Protein AF-A0A225V4J2-F1 (afdb_monomer_lite)

Radius of gyration: 19.25 Å; chains: 1; bounding box: 44×51×49 Å

Foldseek 3Di:
DVVVLCVVQVFDWDKDWDQPPPPDDDDDDDDPPQREIEIATEGEDQAPPCPCVVVLVCQAQWDDADPVDPPGDTGHHPPNVVVVVCVVVPVRHHYHYDDYDYQPDDHDQDPPLPVLVVVVVNVCVVVVNCVRSPDHAHPVNSVVSVVVVVCVVVVD

Structure (mmCIF, N/CA/C/O backbone):
data_AF-A0A225V4J2-F1
#
_entry.id   AF-A0A225V4J2-F1
#
loop_
_atom_site.group_PDB
_atom_site.id
_atom_site.type_symbol
_atom_site.label_atom_id
_atom_site.label_alt_id
_atom_site.label_comp_id
_atom_site.label_asym_id
_atom_site.label_entity_id
_atom_site.label_seq_id
_atom_site.pdbx_PDB_ins_code
_atom_site.Cartn_x
_atom_site.Cartn_y
_atom_site.Cartn_z
_atom_site.occupancy
_atom_site.B_iso_or_equiv
_atom_site.auth_seq_id
_atom_site.auth_comp_id
_atom_site.auth_asym_id
_atom_site.auth_atom_id
_atom_site.pdbx_PDB_model_num
ATOM 1 N N . MET A 1 1 ? -5.887 17.762 2.519 1.00 36.81 1 MET A N 1
ATOM 2 C CA . MET A 1 1 ? -4.898 17.251 3.493 1.00 36.81 1 MET A CA 1
ATOM 3 C C . MET A 1 1 ? -4.128 16.028 2.972 1.00 36.81 1 MET A C 1
ATOM 5 O O . MET A 1 1 ? -2.912 16.090 2.946 1.00 36.81 1 MET A O 1
ATOM 9 N N . PHE A 1 2 ? -4.775 14.984 2.428 1.00 31.23 2 PHE A N 1
ATOM 10 C CA . PHE A 1 2 ? -4.071 13.847 1.785 1.00 31.23 2 PHE A CA 1
ATOM 11 C C . PHE A 1 2 ? -3.235 14.202 0.539 1.00 31.23 2 PHE A C 1
ATOM 13 O O . PHE A 1 2 ? -2.269 13.510 0.227 1.00 31.23 2 PHE A O 1
ATOM 20 N N . LYS A 1 3 ? -3.579 15.285 -0.175 1.00 33.12 3 LYS A N 1
ATOM 21 C CA . LYS A 1 3 ? -2.851 15.716 -1.382 1.00 33.12 3 LYS A CA 1
ATOM 22 C C . LYS A 1 3 ? -1.424 16.203 -1.090 1.00 33.12 3 LYS A C 1
ATOM 24 O O . LYS A 1 3 ? -0.535 15.856 -1.853 1.00 33.12 3 LYS A O 1
ATOM 29 N N . SER A 1 4 ? -1.185 16.932 0.006 1.00 34.34 4 SER A N 1
ATOM 30 C CA . SER A 1 4 ? 0.148 17.490 0.300 1.00 34.34 4 SER A CA 1
ATOM 31 C C . SER A 1 4 ? 1.146 16.420 0.756 1.00 34.34 4 SER A C 1
ATOM 33 O O . SER A 1 4 ? 2.276 16.405 0.283 1.00 34.34 4 SER A O 1
ATOM 35 N N . TYR A 1 5 ? 0.715 15.460 1.583 1.00 35.16 5 TYR A N 1
ATOM 36 C CA . TYR A 1 5 ? 1.566 14.342 2.025 1.00 35.16 5 TYR A CA 1
ATOM 37 C C . TYR A 1 5 ? 1.928 13.376 0.890 1.00 35.16 5 TYR A C 1
ATOM 39 O O . TYR A 1 5 ? 3.064 12.914 0.801 1.00 35.16 5 TYR A O 1
ATOM 47 N N . LYS A 1 6 ? 0.984 13.104 -0.021 1.00 39.56 6 LYS A N 1
ATOM 48 C CA . LYS A 1 6 ? 1.222 12.242 -1.189 1.00 39.56 6 LYS A CA 1
ATOM 49 C C . LYS A 1 6 ? 2.249 12.845 -2.155 1.00 39.56 6 LYS A C 1
ATOM 51 O O . LYS A 1 6 ? 2.972 12.108 -2.816 1.00 39.56 6 LYS A O 1
ATOM 56 N N . GLN A 1 7 ? 2.302 14.174 -2.221 1.00 39.53 7 GLN A N 1
ATOM 57 C CA . GLN A 1 7 ? 3.151 14.928 -3.140 1.00 39.53 7 GLN A CA 1
ATOM 58 C C . GLN A 1 7 ? 4.573 15.132 -2.599 1.00 39.53 7 GLN A C 1
ATOM 60 O O . GLN A 1 7 ? 5.503 15.199 -3.390 1.00 39.53 7 GLN A O 1
ATOM 65 N N . GLN A 1 8 ? 4.747 15.166 -1.273 1.00 39.00 8 GLN A N 1
ATOM 66 C CA . GLN A 1 8 ? 6.062 15.300 -0.638 1.00 39.00 8 GLN A CA 1
ATOM 67 C C . GLN A 1 8 ? 6.809 13.962 -0.486 1.00 39.00 8 GLN A C 1
ATOM 69 O O . GLN A 1 8 ? 8.034 13.955 -0.495 1.00 39.00 8 GLN A O 1
ATOM 74 N N . TYR A 1 9 ? 6.092 12.837 -0.363 1.00 41.66 9 TYR A N 1
ATOM 75 C CA . TYR A 1 9 ? 6.700 11.545 0.000 1.00 41.66 9 TYR A CA 1
ATOM 76 C C . TYR A 1 9 ? 6.356 10.377 -0.941 1.00 41.66 9 TYR A C 1
ATOM 78 O O . TYR A 1 9 ? 6.699 9.239 -0.641 1.00 41.66 9 TYR A O 1
ATOM 86 N N . HIS A 1 10 ? 5.643 10.616 -2.051 1.00 48.66 10 HIS A N 1
ATOM 87 C CA . HIS A 1 10 ? 5.236 9.583 -3.024 1.00 48.66 10 HIS A CA 1
ATOM 88 C C . HIS A 1 10 ? 4.539 8.338 -2.417 1.00 48.66 10 HIS A C 1
ATOM 90 O O . HIS A 1 10 ? 4.517 7.266 -3.024 1.00 48.66 10 HIS A O 1
ATOM 96 N N . LEU A 1 11 ? 3.920 8.484 -1.239 1.00 44.56 11 LEU A N 1
ATOM 97 C CA . LEU A 1 11 ? 3.359 7.378 -0.455 1.00 44.56 11 LEU A CA 1
ATOM 98 C C . LEU A 1 11 ? 2.094 6.787 -1.085 1.00 44.56 11 LEU A C 1
ATOM 100 O O . LEU A 1 11 ? 1.236 7.506 -1.616 1.00 44.56 11 LEU A O 1
ATOM 104 N N . LYS A 1 12 ? 1.942 5.466 -0.971 1.00 51.50 12 LYS A N 1
ATOM 105 C CA . LYS A 1 12 ? 0.767 4.723 -1.435 1.00 51.50 12 LYS A CA 1
ATOM 106 C C . LYS A 1 12 ? 0.424 3.611 -0.439 1.00 51.50 12 LYS A C 1
ATOM 108 O O . LYS A 1 12 ? 1.307 2.902 0.027 1.00 51.50 12 LYS A O 1
ATOM 113 N N . PHE A 1 13 ? -0.863 3.479 -0.130 1.00 42.12 13 PHE A N 1
ATOM 114 C CA . PHE A 1 13 ? -1.393 2.547 0.867 1.00 42.12 13 PHE A CA 1
ATOM 115 C C . PHE A 1 13 ? -2.358 1.571 0.196 1.00 42.12 13 PHE A C 1
ATOM 117 O O . PHE A 1 13 ? -3.112 1.980 -0.692 1.00 42.12 13 PHE A O 1
ATOM 124 N N . LEU A 1 14 ? -2.355 0.313 0.641 1.00 46.81 14 LEU A N 1
ATOM 125 C CA . LEU A 1 14 ? -3.327 -0.704 0.248 1.00 46.81 14 LEU A CA 1
ATOM 126 C C . LEU A 1 14 ? -4.005 -1.265 1.502 1.00 46.81 14 LEU A C 1
ATOM 128 O O . LEU A 1 14 ? -3.338 -1.726 2.425 1.00 46.81 14 LEU A O 1
ATOM 132 N N . VAL A 1 15 ? -5.336 -1.236 1.516 1.00 39.69 15 VAL A N 1
ATOM 133 C CA . VAL A 1 15 ? -6.169 -1.818 2.573 1.00 39.69 15 VAL A CA 1
ATOM 134 C C . VAL A 1 15 ? -7.068 -2.858 1.914 1.00 39.69 15 VAL A C 1
ATOM 136 O O . VAL A 1 15 ? -7.830 -2.516 1.010 1.00 39.69 15 VAL A O 1
ATOM 139 N N . ARG A 1 16 ? -6.981 -4.122 2.341 1.00 44.06 16 ARG A N 1
ATOM 140 C CA . ARG A 1 16 ? -7.854 -5.207 1.866 1.00 44.06 16 ARG A CA 1
ATOM 141 C C . ARG A 1 16 ? -8.756 -5.644 3.014 1.00 44.06 16 ARG A C 1
ATOM 143 O O . ARG A 1 16 ? -8.251 -6.049 4.047 1.00 44.06 16 ARG A O 1
ATOM 150 N N . GLY A 1 17 ? -10.073 -5.621 2.829 1.00 35.25 17 GLY A N 1
ATOM 151 C CA . GLY A 1 17 ? -10.984 -6.375 3.694 1.00 35.25 17 GLY A CA 1
ATOM 152 C C . GLY A 1 17 ? -11.113 -7.801 3.168 1.00 35.25 17 GLY A C 1
ATOM 153 O O . GLY A 1 17 ? -11.439 -7.973 1.994 1.00 35.25 17 GLY A O 1
ATOM 154 N N . SER A 1 18 ? -10.843 -8.822 3.985 1.00 42.25 18 SER A N 1
ATOM 155 C CA . SER A 1 18 ? -11.202 -10.199 3.638 1.00 42.25 18 SER A CA 1
ATOM 156 C C . SER A 1 18 ? -12.513 -10.570 4.334 1.00 42.25 18 SER A C 1
ATOM 158 O O . SER A 1 18 ? -12.637 -10.514 5.557 1.00 42.25 18 SER A O 1
ATOM 160 N N . GLN A 1 19 ? -13.526 -10.956 3.555 1.00 41.22 19 GLN A N 1
ATOM 161 C CA . GLN A 1 19 ? -14.681 -11.677 4.090 1.00 41.22 19 GLN A CA 1
ATOM 162 C C . GLN A 1 19 ? -14.319 -13.163 4.183 1.00 41.22 19 GLN A C 1
ATOM 164 O O . GLN A 1 19 ? -14.760 -13.976 3.376 1.00 41.22 19 GLN A O 1
ATOM 169 N N . LEU A 1 20 ? -13.477 -13.532 5.149 1.00 36.31 20 LEU A N 1
ATOM 170 C CA . LEU A 1 20 ? -13.272 -14.940 5.486 1.00 36.31 20 LEU A CA 1
ATOM 171 C C . LEU A 1 20 ? -14.442 -15.404 6.356 1.00 36.31 20 LEU A C 1
ATOM 173 O O . LEU A 1 20 ? -14.479 -15.181 7.563 1.00 36.31 20 LEU A O 1
ATOM 177 N N . THR A 1 21 ? -15.428 -16.029 5.714 1.00 34.25 21 THR A N 1
ATOM 178 C CA . THR A 1 21 ? -16.528 -16.709 6.405 1.00 34.25 21 THR A CA 1
ATOM 179 C C . THR A 1 21 ? -16.052 -18.114 6.777 1.00 34.25 21 THR A C 1
ATOM 181 O O . THR A 1 21 ? -16.332 -19.080 6.073 1.00 34.25 21 THR A O 1
ATOM 184 N N . GLU A 1 22 ? -15.283 -18.245 7.859 1.00 35.31 22 GLU A N 1
ATOM 185 C CA . GLU A 1 22 ? -14.962 -19.564 8.411 1.00 35.31 22 GLU A CA 1
ATOM 186 C C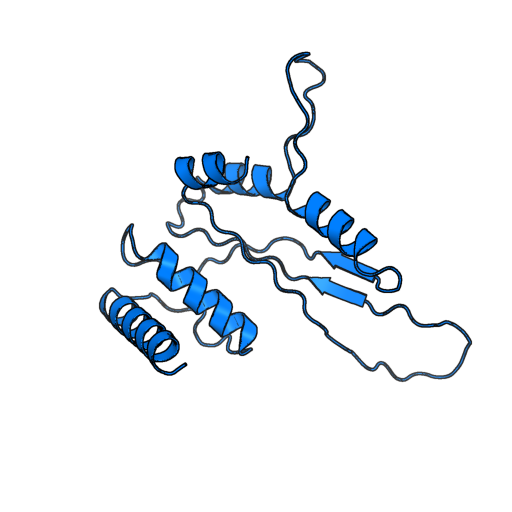 . GLU A 1 22 ? -16.200 -20.119 9.130 1.00 35.31 22 GLU A C 1
ATOM 188 O O . GLU A 1 22 ? -16.545 -19.732 10.248 1.00 35.31 22 GLU A O 1
ATOM 193 N N . HIS A 1 23 ? -16.912 -21.026 8.459 1.00 31.20 23 HIS A N 1
ATOM 194 C CA . HIS A 1 23 ? -17.989 -21.813 9.052 1.00 31.20 23 HIS A CA 1
ATOM 195 C C . HIS A 1 23 ? -17.410 -22.821 10.056 1.00 31.20 23 HIS A C 1
ATOM 197 O O . HIS A 1 23 ? -17.167 -23.980 9.726 1.00 31.20 23 HIS A O 1
ATOM 203 N N . TYR A 1 24 ? -17.223 -22.398 11.307 1.00 31.53 24 TYR A N 1
ATOM 204 C CA . TYR A 1 24 ? -16.986 -23.329 12.408 1.00 31.53 24 TYR A CA 1
ATOM 205 C C . TYR A 1 24 ? -18.333 -23.863 12.923 1.00 31.53 24 TYR A C 1
ATOM 207 O O . TYR A 1 24 ? -19.102 -23.172 13.606 1.00 31.53 24 TYR A O 1
ATOM 215 N N . ASN A 1 25 ? -18.647 -25.103 12.544 1.00 36.62 25 ASN A N 1
ATOM 216 C CA . ASN A 1 25 ? -19.769 -25.857 13.089 1.00 36.62 25 ASN A CA 1
ATOM 217 C C . ASN A 1 25 ? -19.377 -26.464 14.441 1.00 36.62 25 ASN A C 1
ATOM 219 O O . ASN A 1 25 ? -18.624 -27.429 14.499 1.00 36.62 25 ASN A O 1
ATOM 223 N N . SER A 1 26 ? -19.961 -25.946 15.519 1.00 30.80 26 SER A N 1
ATOM 224 C CA . SER A 1 26 ? -20.333 -26.750 16.682 1.00 30.80 26 SER A CA 1
ATOM 225 C C . SER A 1 26 ? -21.521 -26.096 17.392 1.00 30.80 26 SER A C 1
ATOM 227 O O . SER A 1 26 ? -21.795 -24.907 17.242 1.00 30.80 26 SER A O 1
ATOM 229 N N . THR A 1 27 ? -22.301 -26.931 18.049 1.00 35.41 27 THR A N 1
ATOM 230 C CA . THR A 1 27 ? -23.744 -26.862 18.287 1.00 35.41 27 THR A CA 1
ATOM 231 C C . THR A 1 27 ? -24.253 -25.756 19.224 1.00 35.41 27 THR A C 1
ATOM 233 O O . THR A 1 27 ? -23.821 -25.647 20.363 1.00 35.41 27 THR A O 1
ATOM 236 N N . ARG A 1 28 ? -25.297 -25.060 18.744 1.00 41.16 28 ARG A N 1
ATOM 237 C CA . ARG A 1 28 ? -26.518 -24.601 19.447 1.00 41.16 28 ARG A CA 1
ATOM 238 C C . ARG A 1 28 ? -26.348 -23.891 20.806 1.00 41.16 28 ARG A C 1
ATOM 240 O O . ARG A 1 28 ? -26.464 -24.520 21.847 1.00 41.16 28 ARG A O 1
ATOM 247 N N . SER A 1 29 ? -26.286 -22.559 20.784 1.00 34.69 29 SER A N 1
ATOM 248 C CA . SER A 1 29 ? -26.945 -21.697 21.781 1.00 34.69 29 SER A CA 1
ATOM 249 C C . SER A 1 29 ? -27.047 -20.267 21.240 1.00 34.69 29 SER A C 1
ATOM 251 O O . SER A 1 29 ? -26.234 -19.860 20.416 1.00 34.69 29 SER A O 1
ATOM 253 N N . SER A 1 30 ? -28.094 -19.554 21.633 1.00 42.62 30 SER A N 1
ATOM 254 C CA . SER A 1 30 ? -28.497 -18.222 21.178 1.00 42.62 30 SER A CA 1
ATOM 255 C C . SER A 1 30 ? -27.404 -17.160 21.338 1.00 42.62 30 SER A C 1
ATOM 257 O O . SER A 1 30 ? -27.241 -16.605 22.420 1.00 42.62 30 SER A O 1
ATOM 259 N N . ASP A 1 31 ? -26.706 -16.841 20.254 1.00 41.53 31 ASP A N 1
ATOM 260 C CA . ASP A 1 31 ? -25.990 -15.578 20.105 1.00 41.53 31 ASP A CA 1
ATOM 261 C C . ASP A 1 31 ? -25.893 -15.279 18.607 1.00 41.53 31 ASP A C 1
ATOM 263 O O . ASP A 1 31 ? -25.479 -16.139 17.817 1.00 41.53 31 ASP A O 1
ATOM 267 N N . ALA A 1 32 ? -26.351 -14.106 18.176 1.00 52.66 32 ALA A N 1
ATOM 268 C CA . ALA A 1 32 ? -26.183 -13.681 16.795 1.00 52.66 32 ALA A CA 1
ATOM 269 C C . ALA A 1 32 ? -24.685 -13.436 16.594 1.00 52.66 32 ALA A C 1
ATOM 271 O O . ALA A 1 32 ? -24.188 -12.357 16.888 1.00 52.66 32 ALA A O 1
ATOM 272 N N . ARG A 1 33 ? -23.951 -14.477 16.175 1.00 57.59 33 ARG A N 1
ATOM 273 C CA . ARG A 1 33 ? -22.496 -14.448 15.985 1.00 57.59 33 ARG A CA 1
ATOM 274 C C . ARG A 1 33 ? -22.136 -13.270 15.080 1.00 57.59 33 ARG A C 1
ATOM 276 O O . ARG A 1 33 ? -22.266 -13.380 13.860 1.00 57.59 33 ARG A O 1
ATOM 283 N N . MET A 1 34 ? -21.712 -12.155 15.680 1.00 62.53 34 MET A N 1
ATOM 284 C CA . MET A 1 34 ? -21.220 -10.990 14.951 1.00 62.53 34 MET A CA 1
ATOM 285 C C . MET A 1 34 ? -20.133 -11.474 14.001 1.00 62.53 34 MET A C 1
ATOM 287 O O . MET A 1 34 ? -19.170 -12.124 14.418 1.00 62.53 34 MET A 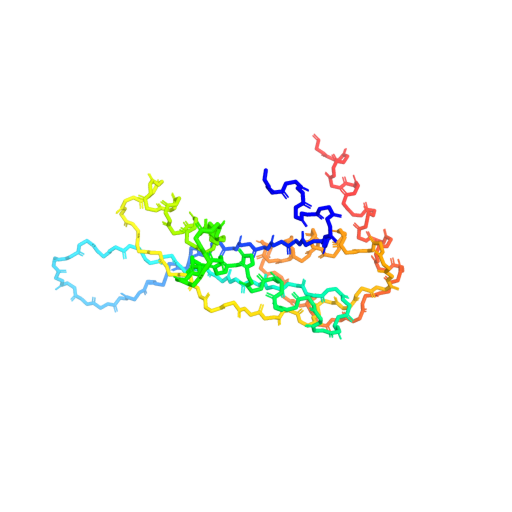O 1
ATOM 291 N N . LYS A 1 35 ? -20.309 -11.198 12.709 1.00 75.44 35 LYS A N 1
ATOM 292 C CA . LYS A 1 35 ? -19.306 -11.558 11.707 1.00 75.44 35 LYS A CA 1
ATOM 293 C C . LYS A 1 35 ? -18.022 -10.801 12.040 1.00 75.44 35 LYS A C 1
ATOM 295 O O . LYS A 1 35 ? -18.078 -9.616 12.349 1.00 75.44 35 LYS A O 1
ATOM 300 N N . LEU A 1 36 ? -16.883 -11.487 12.017 1.00 80.94 36 LEU A N 1
ATOM 301 C CA . LEU A 1 36 ? -15.571 -10.864 12.161 1.00 80.94 36 LEU A CA 1
ATOM 302 C C . LEU A 1 36 ? -14.981 -10.663 10.767 1.00 80.94 36 LEU A C 1
ATOM 304 O O . LEU A 1 36 ? -14.742 -11.635 10.054 1.00 80.94 36 LEU A O 1
ATOM 308 N N . VAL A 1 37 ? -14.725 -9.415 10.391 1.00 81.81 37 VAL A N 1
ATOM 309 C CA . VAL A 1 37 ? -13.968 -9.073 9.186 1.00 81.81 37 VAL A CA 1
ATOM 310 C C . VAL A 1 37 ? -12.536 -8.778 9.595 1.00 81.81 37 VAL A C 1
ATOM 312 O O . VAL A 1 37 ? -12.277 -7.860 10.376 1.00 81.81 37 VAL A O 1
ATOM 315 N N . LYS A 1 38 ? -11.606 -9.565 9.049 1.00 84.31 38 LYS A N 1
ATOM 316 C CA . LYS A 1 38 ? -10.172 -9.319 9.185 1.00 84.31 38 LYS A CA 1
ATOM 317 C C . LYS A 1 38 ? -9.696 -8.459 8.024 1.00 84.31 38 LYS A C 1
ATOM 319 O O . LYS A 1 38 ? -10.004 -8.721 6.861 1.00 84.31 38 LYS A O 1
ATOM 324 N N . VAL A 1 39 ? -8.929 -7.428 8.344 1.00 83.31 39 VAL A N 1
ATOM 325 C CA . VAL A 1 39 ? -8.360 -6.509 7.360 1.00 83.31 39 VAL A CA 1
ATOM 326 C C . VAL A 1 39 ? -6.845 -6.648 7.381 1.00 83.31 39 VAL A C 1
ATOM 328 O O . VAL A 1 39 ? -6.198 -6.048 8.245 1.00 83.31 39 VAL A O 1
ATOM 331 N N . PRO A 1 40 ? -6.257 -7.451 6.475 1.00 82.56 40 PRO A N 1
ATOM 332 C CA . PRO A 1 40 ? -4.819 -7.430 6.260 1.00 82.56 40 PRO A CA 1
ATOM 333 C C . PRO A 1 40 ? -4.367 -6.054 5.757 1.00 82.56 40 PRO A C 1
ATOM 335 O O . PRO A 1 40 ? -4.997 -5.435 4.891 1.00 82.56 40 PRO A O 1
ATOM 338 N N . VAL A 1 41 ? -3.248 -5.591 6.309 1.00 83.94 41 VAL A N 1
ATOM 339 C CA . VAL A 1 41 ? -2.638 -4.303 5.979 1.00 83.94 41 VAL A CA 1
ATOM 340 C C . VAL A 1 41 ? -1.235 -4.550 5.464 1.00 83.94 41 VAL A C 1
ATOM 342 O O . VAL A 1 41 ? -0.410 -5.147 6.151 1.00 83.94 41 VAL A O 1
ATOM 345 N N . CYS A 1 42 ? -0.968 -4.039 4.268 1.00 81.00 42 CYS A N 1
ATOM 346 C CA . CYS A 1 42 ? 0.315 -4.179 3.604 1.00 81.00 42 CYS A CA 1
ATOM 347 C C . CYS A 1 42 ? 0.913 -2.793 3.351 1.00 81.00 42 CYS A C 1
ATOM 349 O O . CYS A 1 42 ? 0.295 -1.940 2.709 1.00 81.00 42 CYS A O 1
ATOM 351 N N . MET A 1 43 ? 2.128 -2.574 3.844 1.00 83.44 43 MET A N 1
ATOM 352 C CA . MET A 1 43 ? 2.932 -1.391 3.567 1.00 83.44 43 MET A CA 1
ATOM 353 C C . MET A 1 43 ? 3.971 -1.744 2.514 1.00 83.44 43 MET A C 1
ATOM 355 O O . MET A 1 43 ? 4.766 -2.660 2.700 1.00 83.44 43 MET A O 1
ATOM 359 N N . TYR A 1 44 ? 3.944 -1.037 1.390 1.00 77.56 44 TYR A N 1
ATOM 360 C CA . TYR A 1 44 ? 4.861 -1.282 0.287 1.00 77.56 44 TYR A CA 1
ATOM 361 C C . TYR A 1 44 ? 5.921 -0.188 0.235 1.00 77.56 44 TYR A C 1
ATOM 363 O O . TYR A 1 44 ? 5.604 0.972 -0.040 1.00 77.56 44 TYR A O 1
ATOM 371 N N . GLU A 1 45 ? 7.175 -0.575 0.463 1.00 73.75 45 GLU A N 1
ATOM 372 C CA . GLU A 1 45 ? 8.327 0.286 0.237 1.00 73.75 45 GLU A CA 1
ATOM 373 C C . GLU A 1 45 ? 8.997 -0.089 -1.083 1.00 73.75 45 GLU A C 1
ATOM 375 O O . GLU A 1 45 ? 9.482 -1.195 -1.298 1.00 73.75 45 GLU A O 1
ATOM 380 N N . HIS A 1 46 ? 9.021 0.877 -1.988 1.00 64.56 46 HIS A N 1
ATOM 381 C CA . HIS A 1 46 ? 9.469 0.674 -3.356 1.00 64.56 46 HIS A CA 1
ATOM 382 C C . HIS A 1 46 ? 11.001 0.566 -3.524 1.00 64.56 46 HIS A C 1
ATOM 384 O O . HIS A 1 46 ? 11.454 -0.082 -4.466 1.00 64.56 46 HIS A O 1
ATOM 390 N N . LEU A 1 47 ? 11.797 1.190 -2.643 1.00 63.53 47 LEU A N 1
ATOM 391 C CA . LEU A 1 47 ? 13.264 1.286 -2.748 1.00 63.53 47 LEU A CA 1
ATOM 392 C C . LEU A 1 47 ? 14.020 0.414 -1.738 1.00 63.53 47 LEU A C 1
ATOM 394 O O . LEU A 1 47 ? 15.229 0.278 -1.890 1.00 63.53 47 LEU A O 1
ATOM 398 N N . VAL A 1 48 ? 13.323 -0.206 -0.776 1.00 63.06 48 VAL A N 1
ATOM 399 C CA . VAL A 1 48 ? 13.901 -1.064 0.279 1.00 63.06 48 VAL A CA 1
ATOM 400 C C . VAL A 1 48 ? 15.131 -0.411 0.921 1.00 63.06 48 VAL A C 1
ATOM 402 O O . VAL A 1 48 ? 16.189 -1.019 1.063 1.00 63.06 48 VAL A O 1
ATOM 405 N N . ASP A 1 49 ? 15.004 0.875 1.250 1.00 67.50 49 ASP A N 1
ATOM 406 C CA . ASP A 1 49 ? 15.999 1.626 2.017 1.00 67.50 49 ASP A CA 1
ATOM 407 C C . ASP A 1 49 ? 15.553 1.854 3.472 1.00 67.50 49 ASP A C 1
ATOM 409 O O . ASP A 1 49 ? 16.290 2.465 4.244 1.00 67.50 49 ASP A O 1
ATOM 413 N N . GLU A 1 50 ? 14.369 1.346 3.847 1.00 70.25 50 GLU A N 1
ATOM 414 C CA . GLU A 1 50 ? 13.666 1.483 5.131 1.00 70.25 50 GLU A CA 1
ATOM 415 C C . GLU A 1 50 ? 13.478 2.936 5.607 1.00 70.25 50 GLU A C 1
ATOM 417 O O . GLU A 1 50 ? 12.868 3.193 6.651 1.00 70.25 50 GLU A O 1
ATOM 422 N N . TRP A 1 51 ? 13.954 3.921 4.841 1.00 76.50 51 TRP A N 1
ATOM 423 C CA . TRP A 1 51 ? 13.993 5.322 5.238 1.00 76.50 51 TRP A CA 1
ATOM 424 C C . TRP A 1 51 ? 12.579 5.867 5.391 1.00 76.50 51 TRP A C 1
ATOM 426 O O . TRP A 1 51 ? 12.314 6.720 6.243 1.00 76.50 51 TRP A O 1
ATOM 436 N N . CYS A 1 52 ? 11.638 5.394 4.568 1.00 74.62 52 CYS A N 1
ATOM 437 C CA . CYS A 1 52 ? 10.268 5.885 4.621 1.00 74.62 52 CYS A CA 1
ATOM 438 C C . CYS A 1 52 ? 9.431 5.216 5.721 1.00 74.62 52 CYS A C 1
ATOM 440 O O . CYS A 1 52 ? 8.340 5.715 6.020 1.00 74.62 52 CYS A O 1
ATOM 442 N N . HIS A 1 53 ? 9.935 4.160 6.378 1.00 85.62 53 HIS A N 1
ATOM 443 C CA . HIS A 1 53 ? 9.195 3.416 7.399 1.00 85.62 53 HIS A CA 1
ATOM 444 C C . HIS A 1 53 ? 8.670 4.302 8.541 1.00 85.62 53 HIS A C 1
ATOM 446 O O . HIS A 1 53 ? 7.475 4.218 8.844 1.00 85.62 53 HIS A O 1
ATOM 452 N N . PRO A 1 54 ? 9.468 5.203 9.155 1.00 86.94 54 PRO A N 1
ATOM 453 C CA . PRO A 1 54 ? 8.969 6.082 10.215 1.00 86.94 54 PRO A CA 1
ATOM 454 C C . PRO A 1 54 ? 7.856 7.019 9.728 1.00 86.94 54 PRO A C 1
ATOM 456 O O . PRO A 1 54 ? 6.855 7.222 10.420 1.00 86.94 54 PRO A O 1
ATOM 459 N N . GLY A 1 55 ? 7.996 7.550 8.510 1.00 85.19 55 GLY A N 1
ATOM 460 C CA . GLY A 1 55 ? 6.997 8.420 7.891 1.00 85.19 55 GLY A CA 1
ATOM 461 C C . GLY A 1 55 ? 5.691 7.681 7.597 1.00 85.19 55 GLY A C 1
ATOM 462 O O . GLY A 1 55 ? 4.611 8.173 7.914 1.00 85.19 55 GLY A O 1
ATOM 463 N N . MET A 1 56 ? 5.775 6.470 7.047 1.00 86.00 56 MET A N 1
ATOM 464 C CA . MET A 1 56 ? 4.614 5.619 6.779 1.00 86.00 56 MET A CA 1
ATOM 465 C C . MET A 1 56 ? 3.914 5.164 8.057 1.00 86.00 56 MET A C 1
ATOM 467 O O . MET A 1 56 ? 2.687 5.225 8.114 1.00 86.00 56 MET A O 1
ATOM 471 N N . ASN A 1 57 ? 4.669 4.790 9.093 1.00 87.81 57 ASN A N 1
ATOM 472 C CA . ASN A 1 57 ? 4.110 4.472 10.406 1.00 87.81 57 ASN A CA 1
ATOM 473 C C . ASN A 1 57 ? 3.378 5.676 10.999 1.00 87.81 57 ASN A C 1
ATOM 475 O O . ASN A 1 57 ? 2.274 5.525 11.508 1.00 87.81 57 ASN A O 1
ATOM 479 N N . THR A 1 58 ? 3.937 6.880 10.856 1.00 89.69 58 THR A N 1
ATOM 480 C CA . THR A 1 58 ? 3.272 8.121 11.277 1.00 89.69 58 THR A CA 1
ATOM 481 C C . THR A 1 58 ? 1.954 8.349 10.534 1.00 89.69 58 THR A C 1
ATOM 483 O O . THR A 1 58 ? 0.967 8.757 11.134 1.00 89.69 58 THR A O 1
ATOM 486 N N . VAL A 1 59 ? 1.896 8.083 9.226 1.00 88.81 59 VAL A N 1
ATOM 487 C CA . VAL A 1 59 ? 0.638 8.211 8.466 1.00 88.81 59 VAL A CA 1
ATOM 488 C C . VAL A 1 59 ? -0.372 7.126 8.859 1.00 88.81 59 VAL A C 1
ATOM 490 O O . VAL A 1 59 ? -1.580 7.371 8.871 1.00 88.81 59 VAL A O 1
ATOM 493 N N . TRP A 1 60 ? 0.110 5.926 9.172 1.00 91.75 60 TRP A N 1
ATOM 494 C CA . TRP A 1 60 ? -0.722 4.793 9.547 1.00 91.75 60 TRP A CA 1
ATOM 495 C C . TRP A 1 60 ? -1.331 4.940 10.944 1.00 91.75 60 TRP A C 1
ATOM 497 O O . TRP A 1 60 ? -2.553 4.866 11.078 1.00 91.75 60 TRP A O 1
ATOM 507 N N . GLU A 1 61 ? -0.500 5.192 11.955 1.00 91.69 61 GLU A N 1
ATOM 508 C CA . GLU A 1 61 ? -0.910 5.299 13.362 1.00 91.69 61 GLU A CA 1
ATOM 509 C C . GLU A 1 61 ? -1.408 6.708 13.720 1.00 91.69 61 GLU A C 1
ATOM 511 O O . GLU A 1 61 ? -2.292 6.864 14.560 1.00 91.69 61 GLU A O 1
ATOM 516 N N . GLY A 1 62 ? -0.916 7.739 13.031 1.00 90.94 62 GLY A N 1
ATOM 517 C CA . GLY A 1 62 ? -1.218 9.140 13.311 1.00 90.94 62 GLY A CA 1
ATOM 518 C C . GLY A 1 62 ? -0.098 9.846 14.073 1.00 90.94 62 GLY A C 1
ATOM 519 O O . GLY A 1 62 ? 0.930 9.262 14.416 1.00 90.94 62 GLY A O 1
ATOM 520 N N . VAL A 1 63 ? -0.302 11.138 14.324 1.00 88.75 63 VAL A N 1
ATOM 521 C CA . VAL A 1 63 ? 0.599 11.959 15.144 1.00 88.75 63 VAL A CA 1
ATOM 522 C C . VAL A 1 63 ? -0.126 12.273 16.448 1.00 88.75 63 VAL A C 1
ATOM 524 O O . VAL A 1 63 ? -1.122 13.002 16.401 1.00 88.75 63 VAL A O 1
ATOM 527 N N . PRO A 1 64 ? 0.330 11.754 17.601 1.00 84.12 64 PRO A N 1
ATOM 528 C CA . PRO A 1 64 ? -0.244 12.137 18.881 1.00 84.12 64 PRO A CA 1
ATOM 529 C C . PRO A 1 64 ? 0.063 13.606 19.170 1.00 84.12 64 PRO A C 1
ATOM 531 O O . PRO A 1 64 ? 1.058 14.160 18.698 1.00 84.12 64 PRO A O 1
ATOM 534 N N . LYS A 1 65 ? -0.788 14.243 19.974 1.00 83.25 65 LYS A N 1
ATOM 535 C CA . LYS A 1 65 ? -0.503 15.586 20.471 1.00 83.25 65 LYS A CA 1
ATOM 536 C C . LYS A 1 65 ? 0.739 15.550 21.363 1.00 83.25 65 LYS A C 1
ATOM 538 O O . LYS A 1 65 ? 0.796 14.758 22.304 1.00 83.25 65 LYS A O 1
ATOM 543 N N . ASP A 1 66 ? 1.703 16.418 21.091 1.00 85.12 66 ASP A N 1
ATOM 544 C CA . ASP A 1 66 ? 2.842 16.617 21.977 1.00 85.12 66 ASP A CA 1
ATOM 545 C C . ASP A 1 66 ? 2.381 17.435 23.190 1.00 85.12 66 ASP A C 1
ATOM 547 O O . ASP A 1 66 ? 1.888 18.559 23.072 1.00 85.12 66 ASP A O 1
ATOM 551 N N . LEU A 1 67 ? 2.523 16.853 24.378 1.00 86.19 67 LEU A N 1
ATOM 552 C CA . LEU A 1 67 ? 2.131 17.494 25.631 1.00 86.19 67 LEU A CA 1
ATOM 553 C C . LEU A 1 67 ? 3.024 18.699 25.977 1.00 86.19 67 LEU A C 1
ATOM 555 O O . LEU A 1 67 ? 2.603 19.557 26.753 1.00 86.19 67 LEU A O 1
ATOM 559 N N . ASN A 1 68 ? 4.221 18.784 25.390 1.00 86.12 68 ASN A N 1
ATOM 560 C CA . ASN A 1 68 ? 5.192 19.850 25.624 1.00 86.12 68 ASN A CA 1
ATOM 561 C C . ASN A 1 68 ? 5.124 20.975 24.578 1.00 86.12 68 ASN A C 1
ATOM 563 O O . ASN A 1 68 ? 5.616 22.073 24.840 1.00 86.12 68 ASN A O 1
ATOM 567 N N . ASP A 1 69 ? 4.486 20.744 23.428 1.00 85.12 69 ASP A N 1
ATOM 568 C CA . ASP A 1 69 ? 4.276 21.758 22.392 1.00 85.12 69 ASP A CA 1
ATOM 569 C C . ASP A 1 69 ? 2.787 22.109 22.272 1.00 85.12 69 ASP A C 1
ATOM 571 O O . ASP A 1 69 ? 1.976 21.357 21.725 1.00 85.12 69 ASP A O 1
ATOM 575 N N . LYS A 1 70 ? 2.427 23.309 22.748 1.00 79.75 70 LYS A N 1
ATOM 576 C CA . LYS A 1 70 ? 1.052 23.837 22.706 1.00 79.75 70 LYS A CA 1
ATOM 577 C C . LYS A 1 70 ? 0.514 24.022 21.284 1.00 79.75 70 LYS A C 1
ATOM 579 O O . LYS A 1 70 ? -0.704 24.074 21.124 1.00 79.75 70 LYS A O 1
ATOM 584 N N . ASN A 1 71 ? 1.391 24.123 20.285 1.00 81.50 71 ASN A N 1
ATOM 585 C CA . ASN A 1 71 ? 1.023 24.251 18.875 1.00 81.50 71 ASN A CA 1
ATOM 586 C C . ASN A 1 71 ? 0.966 22.900 18.156 1.00 81.50 71 ASN A C 1
ATOM 588 O O . ASN A 1 71 ? 0.559 22.843 16.990 1.00 81.50 71 ASN A O 1
ATOM 592 N N . SER A 1 72 ? 1.351 21.813 18.828 1.00 80.81 72 SER A N 1
ATOM 593 C CA . SER A 1 72 ? 1.187 20.482 18.274 1.00 80.81 72 SER A CA 1
ATOM 594 C C . SER A 1 72 ? -0.302 20.155 18.171 1.00 80.81 72 SER A C 1
ATOM 596 O O . SER A 1 72 ? -1.096 20.321 19.103 1.00 80.81 72 SER A O 1
ATOM 598 N N . ASN A 1 73 ? -0.690 19.703 16.986 1.00 80.00 73 ASN A N 1
ATOM 599 C CA . ASN A 1 73 ? -2.038 19.238 16.722 1.00 80.00 73 ASN A CA 1
ATOM 600 C C . ASN A 1 73 ? -1.986 17.731 16.536 1.00 80.00 73 ASN A C 1
ATOM 602 O O . ASN A 1 73 ? -1.181 17.237 15.742 1.00 80.00 73 ASN A O 1
ATOM 606 N N . GLU A 1 74 ? -2.872 17.028 17.237 1.00 87.75 74 GLU A N 1
ATOM 607 C CA . GLU A 1 74 ? -3.130 15.621 16.968 1.00 87.75 74 GLU A CA 1
ATOM 608 C C . GLU A 1 74 ? -3.589 15.456 15.516 1.00 87.75 74 GLU A C 1
ATOM 610 O O . GLU A 1 74 ? -4.359 16.266 14.987 1.00 87.75 74 GLU A O 1
ATOM 615 N N . ARG A 1 75 ? -3.099 14.410 14.856 1.00 87.12 75 ARG A N 1
ATOM 616 C CA . ARG A 1 75 ? -3.548 14.025 13.519 1.00 87.12 75 ARG A CA 1
ATOM 617 C C . ARG A 1 75 ? -3.947 12.564 13.541 1.00 87.12 75 ARG A C 1
ATOM 619 O O . ARG A 1 75 ? -3.106 11.703 13.784 1.00 87.12 75 ARG A O 1
ATOM 626 N N . GLU A 1 76 ? -5.217 12.312 13.246 1.00 92.38 76 GLU A N 1
ATOM 627 C CA . GLU A 1 76 ? -5.758 10.963 13.099 1.00 92.38 76 GLU A CA 1
ATOM 628 C C . GLU A 1 76 ? -4.981 10.196 12.015 1.00 92.38 76 GLU A C 1
ATOM 630 O O . GLU A 1 76 ? -4.797 10.690 10.897 1.00 92.38 76 GLU A O 1
ATOM 635 N N . GLY A 1 77 ? -4.518 8.993 12.356 1.00 92.75 77 GLY A N 1
ATOM 636 C CA . GLY A 1 77 ? -3.910 8.065 11.407 1.00 92.75 77 GLY A CA 1
ATOM 637 C C . GLY A 1 77 ? -4.941 7.337 10.548 1.00 92.75 77 GLY A C 1
ATOM 638 O O . GLY A 1 77 ? -6.123 7.244 10.891 1.00 92.75 77 GLY A O 1
ATOM 639 N N . 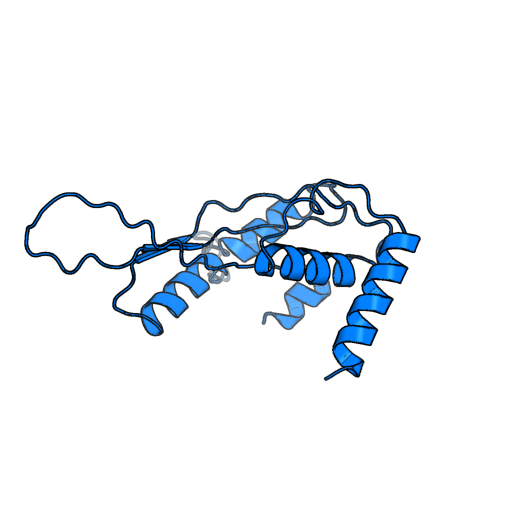LEU A 1 78 ? -4.483 6.755 9.437 1.00 91.38 78 LEU A N 1
ATOM 640 C CA . LEU A 1 78 ? -5.326 5.937 8.555 1.00 91.38 78 LEU A CA 1
ATOM 641 C C . LEU A 1 78 ? -6.002 4.771 9.286 1.00 91.38 78 LEU A C 1
ATOM 643 O O . LEU A 1 78 ? -7.143 4.439 8.968 1.00 91.38 78 LEU A O 1
ATOM 647 N N . ARG A 1 79 ? -5.318 4.166 10.264 1.00 90.94 79 ARG A N 1
ATOM 648 C CA . ARG A 1 79 ? -5.851 3.064 11.066 1.00 90.94 79 ARG A CA 1
ATOM 649 C C . ARG A 1 79 ? -7.103 3.486 11.834 1.00 90.94 79 ARG A C 1
ATOM 651 O O . ARG A 1 79 ? -8.152 2.865 11.677 1.00 90.94 79 ARG A O 1
ATOM 658 N N . SER A 1 80 ? -6.996 4.556 12.621 1.00 91.69 80 SER A N 1
ATOM 659 C CA . SER A 1 80 ? -8.096 5.093 13.432 1.00 91.69 80 SER A CA 1
ATOM 660 C C . SER A 1 80 ? -9.248 5.581 12.558 1.00 91.69 80 SER A C 1
ATOM 662 O O . SER A 1 80 ? -10.408 5.263 12.829 1.00 91.69 80 SER A O 1
ATOM 664 N N . TRP A 1 81 ? -8.925 6.255 11.448 1.00 92.50 81 TRP A N 1
ATOM 665 C CA . TRP A 1 81 ? -9.918 6.674 10.463 1.00 92.50 81 TRP A CA 1
ATOM 666 C C . TRP A 1 81 ? -10.707 5.481 9.909 1.00 92.50 81 TRP A C 1
ATOM 668 O O . TRP A 1 81 ? -11.933 5.530 9.855 1.00 92.50 81 TRP A O 1
ATOM 678 N N . LEU A 1 82 ? -10.026 4.389 9.541 1.00 90.62 82 LEU A N 1
ATOM 679 C CA . LEU A 1 82 ? -10.664 3.200 8.977 1.00 90.62 82 LEU A CA 1
ATOM 680 C C . LEU A 1 82 ? -11.571 2.499 9.996 1.00 90.62 82 LEU A C 1
ATOM 682 O O . LEU A 1 82 ? -12.669 2.073 9.643 1.00 90.62 82 LEU A O 1
ATOM 686 N N . GLN A 1 83 ? -11.144 2.409 11.259 1.00 88.88 83 GLN A N 1
ATOM 687 C CA . GLN A 1 83 ? -11.969 1.853 12.338 1.00 88.88 83 GLN A CA 1
ATOM 688 C C . GLN A 1 83 ? -13.244 2.671 12.548 1.00 88.88 83 GLN A C 1
ATOM 690 O O . GLN A 1 83 ? -14.334 2.108 12.660 1.00 88.88 83 GLN A O 1
ATOM 695 N N . ARG A 1 84 ? -13.117 4.001 12.574 1.00 90.75 84 ARG A N 1
ATOM 696 C CA . ARG A 1 84 ? -14.253 4.912 12.729 1.00 90.75 84 ARG A CA 1
ATOM 697 C C . ARG A 1 84 ? -15.195 4.840 11.530 1.00 90.75 84 ARG A C 1
ATOM 699 O O . ARG A 1 84 ? -16.395 4.668 11.719 1.00 90.75 84 ARG A O 1
ATOM 706 N N . TRP A 1 85 ? -14.650 4.871 10.315 1.00 90.19 85 TRP A N 1
ATOM 707 C CA . TRP A 1 85 ? -15.420 4.716 9.084 1.00 90.19 85 TRP A CA 1
ATOM 708 C C . TRP A 1 85 ? -16.180 3.384 9.043 1.00 90.19 85 TRP A C 1
ATOM 710 O O . TRP A 1 85 ? -17.363 3.367 8.705 1.00 90.19 85 TRP A O 1
ATOM 720 N N . HIS A 1 86 ? -15.544 2.276 9.445 1.00 86.81 86 HIS A N 1
ATOM 721 C CA . HIS A 1 86 ? -16.217 0.982 9.544 1.00 86.81 86 HIS A CA 1
ATOM 722 C C . HIS A 1 86 ? -17.358 1.022 10.565 1.00 86.81 86 HIS A C 1
ATOM 724 O O . HIS A 1 86 ? -18.470 0.613 10.246 1.00 86.81 86 HIS A O 1
ATOM 730 N N . LYS A 1 87 ? -17.106 1.535 11.777 1.00 86.19 87 LYS A N 1
ATOM 731 C CA . LYS A 1 87 ? -18.120 1.639 12.838 1.00 86.19 87 LYS A CA 1
ATOM 732 C C . LYS A 1 87 ? -19.351 2.432 12.388 1.00 86.19 87 LYS A C 1
ATOM 734 O O . LYS A 1 87 ? -20.465 2.080 12.757 1.00 86.19 87 LYS A O 1
ATOM 739 N N . GLU A 1 88 ? -19.151 3.487 11.603 1.00 88.69 88 GLU A N 1
ATOM 740 C CA . GLU A 1 88 ? -20.234 4.308 11.051 1.00 88.69 88 GLU A CA 1
ATOM 741 C C . GLU A 1 88 ? -20.958 3.628 9.875 1.00 88.69 88 GLU A C 1
ATOM 743 O O . GLU A 1 88 ? -22.151 3.848 9.685 1.00 88.69 88 GLU A O 1
ATOM 748 N N . SER A 1 89 ? -20.261 2.790 9.099 1.00 86.00 89 SER A N 1
ATOM 749 C CA . SER A 1 89 ? -20.802 2.172 7.878 1.00 86.00 89 SER A CA 1
ATOM 750 C C . SER A 1 89 ? -21.434 0.790 8.101 1.00 86.00 89 SER A C 1
ATOM 752 O O . SER A 1 89 ? -22.301 0.390 7.326 1.00 86.00 89 SER A O 1
ATOM 754 N N . MET A 1 90 ? -21.001 0.037 9.120 1.00 79.56 90 MET A N 1
ATOM 755 C CA . MET A 1 90 ? -21.468 -1.323 9.425 1.00 79.56 90 MET A CA 1
ATOM 756 C C . MET A 1 90 ? -21.505 -1.580 10.942 1.00 79.56 90 MET A C 1
ATOM 758 O O . MET A 1 90 ? -20.478 -1.831 11.570 1.00 79.56 90 MET A O 1
ATOM 762 N N . LEU A 1 91 ? -22.707 -1.571 11.528 1.00 69.12 91 LEU A N 1
ATOM 763 C CA . LEU A 1 91 ? -22.916 -1.697 12.981 1.00 69.12 91 LEU A CA 1
ATOM 764 C C . LEU A 1 91 ? -22.860 -3.143 13.512 1.00 69.12 91 LEU A C 1
ATOM 766 O O . LEU A 1 91 ? -22.653 -3.345 14.705 1.00 69.12 91 LEU A O 1
ATOM 770 N N . GLU A 1 92 ? -23.020 -4.150 12.649 1.00 75.25 92 GLU A N 1
ATOM 771 C CA . GLU A 1 92 ? -23.215 -5.558 13.053 1.00 75.25 92 GLU A CA 1
ATOM 772 C C . GLU A 1 92 ? -22.005 -6.465 12.759 1.00 75.25 92 GLU A C 1
ATOM 774 O O . GLU A 1 92 ? -22.108 -7.695 12.748 1.00 75.25 92 GLU A O 1
ATOM 779 N N . CYS A 1 93 ? -20.840 -5.867 12.505 1.00 78.38 93 CYS A N 1
ATOM 780 C CA . CYS A 1 93 ? -19.617 -6.588 12.179 1.00 78.38 93 CYS A CA 1
ATOM 781 C C . CYS A 1 93 ? -18.486 -6.181 13.123 1.00 78.38 93 CYS A C 1
ATOM 783 O O . CYS A 1 93 ? -18.207 -4.998 13.310 1.00 78.38 93 CYS A O 1
ATOM 785 N N . ASN A 1 94 ? -17.797 -7.169 13.686 1.00 78.44 94 ASN A N 1
ATOM 786 C CA . ASN A 1 94 ? -16.527 -6.935 14.352 1.00 78.44 94 ASN A CA 1
ATOM 787 C C . ASN A 1 94 ? -15.457 -6.682 13.289 1.00 78.44 94 ASN A C 1
ATOM 789 O O . ASN A 1 94 ? -15.401 -7.374 12.271 1.00 78.44 94 ASN A O 1
ATOM 793 N N . PHE A 1 95 ? -14.616 -5.683 13.529 1.00 84.06 95 PHE A N 1
ATOM 794 C CA . PHE A 1 95 ? -13.616 -5.215 12.578 1.00 84.06 95 PHE A CA 1
ATOM 795 C C . PHE A 1 95 ? -12.234 -5.297 13.204 1.00 84.06 95 PHE A C 1
ATOM 797 O O . PHE A 1 95 ? -11.915 -4.533 14.115 1.00 84.06 95 PHE A O 1
ATOM 804 N N . ASP A 1 96 ? -11.428 -6.238 12.722 1.00 86.25 96 ASP A N 1
ATOM 805 C CA . ASP A 1 96 ? -10.080 -6.471 13.226 1.00 86.25 96 ASP A CA 1
ATOM 806 C C . ASP A 1 96 ? -9.049 -6.111 12.156 1.00 86.25 96 ASP A C 1
ATOM 808 O O . ASP A 1 96 ? -8.892 -6.797 11.140 1.00 86.25 96 ASP A O 1
ATOM 812 N N . ILE A 1 97 ? -8.358 -4.994 12.380 1.00 88.62 97 ILE A N 1
ATOM 813 C CA . ILE A 1 97 ? -7.247 -4.571 11.534 1.00 88.62 97 ILE A CA 1
ATOM 814 C C . ILE A 1 97 ? -5.998 -5.307 12.004 1.00 88.62 97 ILE A C 1
ATOM 816 O O . ILE A 1 97 ? -5.482 -5.043 13.094 1.00 88.62 97 ILE A O 1
ATOM 820 N N . SER A 1 98 ? -5.493 -6.191 11.146 1.00 87.44 98 SER A N 1
ATOM 821 C CA . SER A 1 98 ? -4.270 -6.941 11.411 1.00 87.44 98 SER A CA 1
ATOM 822 C C . SER A 1 98 ? -3.065 -6.009 11.549 1.00 87.44 98 SER A C 1
ATOM 824 O O . SER A 1 98 ? -3.061 -4.873 11.066 1.00 87.44 98 SER A O 1
ATOM 826 N N . LYS A 1 99 ? -2.009 -6.498 12.206 1.00 86.44 99 LYS A N 1
ATOM 827 C CA . LYS A 1 99 ? -0.729 -5.787 12.251 1.00 86.44 99 LYS A CA 1
ATOM 828 C C . LYS A 1 99 ? -0.255 -5.511 10.820 1.00 86.44 99 LYS A C 1
ATOM 830 O O . LYS A 1 99 ? -0.320 -6.398 9.976 1.00 86.44 99 LYS A O 1
ATOM 835 N N . ALA A 1 100 ? 0.216 -4.293 10.569 1.00 86.38 100 ALA A N 1
ATOM 836 C CA . ALA A 1 100 ? 0.756 -3.934 9.268 1.00 86.38 100 ALA A CA 1
ATOM 837 C C . ALA A 1 100 ? 2.000 -4.770 8.945 1.00 86.38 100 ALA A C 1
ATOM 839 O O . ALA A 1 100 ? 2.926 -4.864 9.757 1.00 86.38 100 ALA A O 1
ATOM 840 N N . GLU A 1 101 ? 2.010 -5.356 7.753 1.00 85.31 101 GLU A N 1
ATOM 841 C CA . GLU A 1 101 ? 3.127 -6.131 7.228 1.00 85.31 101 GLU A CA 1
ATOM 842 C C . GLU A 1 101 ? 3.856 -5.354 6.135 1.00 85.31 101 GLU A C 1
ATOM 844 O O . GLU A 1 101 ? 3.239 -4.723 5.274 1.00 85.31 101 GLU A O 1
ATOM 849 N N . TRP A 1 102 ? 5.186 -5.417 6.163 1.00 83.06 102 TRP A N 1
ATOM 850 C CA . TRP A 1 102 ? 6.038 -4.792 5.158 1.00 83.06 102 TRP A CA 1
ATOM 851 C C . TRP A 1 102 ? 6.240 -5.728 3.976 1.00 83.06 102 TRP A C 1
ATOM 853 O O . TRP A 1 102 ? 6.803 -6.818 4.098 1.00 83.06 102 TRP A O 1
ATOM 863 N N . VAL A 1 103 ? 5.795 -5.273 2.813 1.00 79.25 103 VAL A N 1
ATOM 864 C CA . VAL A 1 103 ? 5.933 -5.984 1.552 1.00 79.25 103 VAL A CA 1
ATOM 865 C C . VAL A 1 103 ? 7.314 -5.687 0.980 1.00 79.25 103 VAL A C 1
ATOM 867 O O . VAL A 1 103 ? 7.577 -4.584 0.509 1.00 79.25 103 VAL A O 1
ATOM 870 N N . LYS A 1 104 ? 8.193 -6.695 1.013 1.00 75.31 104 LYS A N 1
ATOM 871 C CA . LYS A 1 104 ? 9.577 -6.605 0.508 1.00 75.31 104 LYS A CA 1
ATOM 872 C C . LYS A 1 104 ? 9.694 -6.773 -1.010 1.00 75.31 104 LYS A C 1
ATOM 874 O O . LYS A 1 104 ? 10.732 -6.472 -1.584 1.00 75.31 104 LYS A O 1
ATOM 879 N N . TRP A 1 105 ? 8.652 -7.290 -1.659 1.00 76.06 105 TRP A N 1
ATOM 880 C CA . TRP A 1 105 ? 8.652 -7.632 -3.079 1.00 76.06 105 TRP A CA 1
ATOM 881 C C . TRP A 1 105 ? 7.323 -7.252 -3.740 1.00 76.06 105 TRP A C 1
ATOM 883 O O . TRP A 1 105 ? 6.274 -7.364 -3.113 1.00 76.06 105 TRP A O 1
ATOM 893 N N . PRO A 1 106 ? 7.325 -6.846 -5.017 1.00 77.12 106 PRO A N 1
ATOM 894 C CA . PRO A 1 106 ? 8.475 -6.787 -5.919 1.00 77.12 106 PRO A CA 1
ATOM 895 C C . PRO A 1 106 ? 9.332 -5.523 -5.749 1.00 77.12 106 PRO A C 1
ATOM 897 O O . PRO A 1 106 ? 8.805 -4.444 -5.488 1.00 77.12 106 PRO A O 1
ATOM 900 N N . HIS A 1 107 ? 10.643 -5.634 -5.984 1.00 78.00 107 HIS A N 1
ATOM 901 C CA . HIS A 1 107 ? 11.524 -4.466 -6.109 1.00 78.00 107 HIS A CA 1
ATOM 902 C C . HIS A 1 107 ? 11.227 -3.704 -7.398 1.00 78.00 107 HIS A C 1
ATOM 904 O O . HIS A 1 107 ? 11.134 -4.315 -8.468 1.00 78.00 107 HIS A O 1
ATOM 910 N N . GLN A 1 108 ? 11.122 -2.377 -7.311 1.00 81.00 108 GLN A N 1
ATOM 911 C CA . GLN A 1 108 ? 10.909 -1.574 -8.506 1.00 81.00 108 GLN A CA 1
ATOM 912 C C . GLN A 1 108 ? 12.189 -1.481 -9.355 1.00 81.00 108 GLN A C 1
ATOM 914 O O . GLN A 1 108 ? 13.278 -1.294 -8.810 1.00 81.00 108 GLN A O 1
ATOM 919 N N . PRO A 1 109 ? 12.085 -1.581 -10.690 1.00 84.31 109 PRO A N 1
ATOM 920 C CA . PRO A 1 109 ? 13.251 -1.490 -11.568 1.00 84.31 109 PRO A CA 1
ATOM 921 C C . PRO A 1 109 ? 13.767 -0.058 -11.779 1.00 84.31 109 PRO A C 1
ATOM 923 O O . PRO A 1 109 ? 14.860 0.119 -12.318 1.00 84.31 109 PRO A O 1
ATOM 926 N N . ASP A 1 110 ? 12.981 0.960 -11.421 1.00 83.44 110 ASP A N 1
ATOM 927 C CA . ASP A 1 110 ? 13.312 2.379 -11.564 1.00 83.44 110 ASP A CA 1
ATOM 928 C C . ASP A 1 110 ? 12.434 3.260 -10.657 1.00 83.44 110 ASP A C 1
ATOM 930 O O . ASP A 1 110 ? 11.482 2.785 -10.043 1.00 83.44 110 ASP A O 1
ATOM 934 N N . ALA A 1 111 ? 12.734 4.560 -10.602 1.00 80.62 111 ALA A N 1
ATOM 935 C CA . ALA A 1 111 ? 12.025 5.532 -9.766 1.00 80.62 111 ALA A CA 1
ATOM 936 C C . ALA A 1 111 ? 10.582 5.858 -10.224 1.00 80.62 111 ALA A C 1
ATOM 938 O O . ALA A 1 111 ? 9.880 6.599 -9.539 1.00 80.62 111 ALA A O 1
ATOM 939 N N . ALA A 1 112 ? 10.126 5.344 -11.374 1.00 85.12 112 ALA A N 1
ATOM 940 C CA . ALA A 1 112 ? 8.829 5.688 -11.968 1.00 85.12 112 ALA A CA 1
ATOM 941 C C . ALA A 1 112 ? 7.813 4.529 -11.937 1.00 85.12 112 ALA A C 1
ATOM 943 O O . ALA A 1 112 ? 6.605 4.744 -12.065 1.00 85.12 112 ALA A O 1
ATOM 944 N N . SER A 1 113 ? 8.274 3.297 -11.719 1.00 87.94 113 SER A N 1
ATOM 945 C CA . SER A 1 113 ? 7.454 2.084 -11.818 1.00 87.94 113 SER A CA 1
ATOM 946 C C . SER A 1 113 ? 6.532 1.834 -10.620 1.00 87.94 113 SER A C 1
ATOM 948 O O . SER A 1 113 ? 5.627 1.001 -10.699 1.00 87.94 113 SER A O 1
ATOM 950 N N . CYS A 1 114 ? 6.683 2.577 -9.520 1.00 83.94 114 CYS A N 1
ATOM 951 C CA . CYS A 1 114 ? 5.896 2.388 -8.297 1.00 83.94 114 CYS A CA 1
ATOM 952 C C . CYS A 1 114 ? 4.370 2.476 -8.509 1.00 83.94 114 CYS A C 1
ATOM 954 O O . CYS A 1 114 ? 3.594 1.988 -7.693 1.00 83.94 114 CYS A O 1
ATOM 956 N N . GLY A 1 115 ? 3.885 3.172 -9.548 1.00 85.31 115 GLY A N 1
ATOM 957 C CA . GLY A 1 115 ? 2.451 3.242 -9.883 1.00 85.31 115 GLY A CA 1
ATOM 958 C C . GLY A 1 115 ? 1.916 1.906 -10.366 1.00 85.31 115 GLY A C 1
ATOM 959 O O . GLY A 1 115 ? 0.958 1.376 -9.807 1.00 85.31 115 GLY A O 1
ATOM 960 N N . VAL A 1 116 ? 2.601 1.357 -11.362 1.00 88.50 116 VAL A N 1
A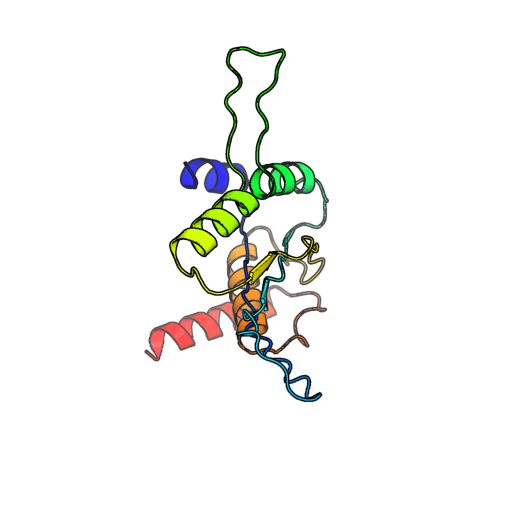TOM 961 C CA . VAL A 1 116 ? 2.270 0.085 -11.999 1.00 88.50 116 VAL A CA 1
ATOM 962 C C . VAL A 1 116 ? 2.324 -1.042 -10.974 1.00 88.50 116 VAL A C 1
ATOM 964 O O . VAL A 1 116 ? 1.378 -1.810 -10.856 1.00 88.50 116 VAL A O 1
ATOM 967 N N . LEU A 1 117 ? 3.379 -1.090 -10.158 1.00 85.50 117 LEU A N 1
ATOM 968 C CA . LEU A 1 117 ? 3.552 -2.160 -9.173 1.00 85.50 117 LEU A CA 1
ATOM 969 C C . LEU A 1 117 ? 2.424 -2.215 -8.145 1.00 85.50 117 LEU A C 1
ATOM 971 O O . LEU A 1 117 ? 1.983 -3.302 -7.791 1.00 85.50 117 LEU A O 1
ATOM 975 N N . ILE A 1 118 ? 1.900 -1.0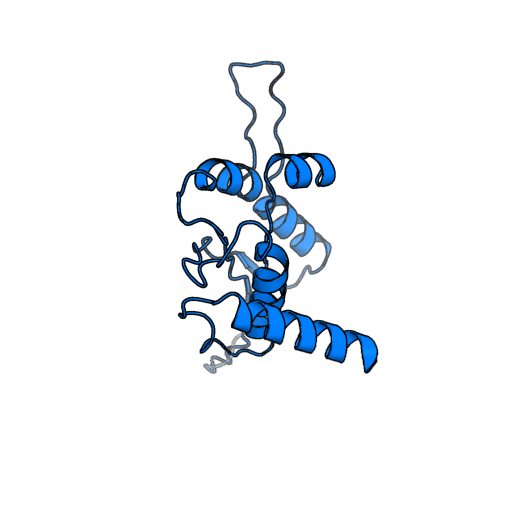67 -7.716 1.00 83.75 118 ILE A N 1
ATOM 976 C CA . ILE A 1 118 ? 0.804 -1.035 -6.744 1.00 83.75 118 ILE A CA 1
ATOM 977 C C . ILE A 1 118 ? -0.523 -1.441 -7.360 1.00 83.75 118 ILE A C 1
ATOM 979 O O . ILE A 1 118 ? -1.276 -2.169 -6.718 1.00 83.75 118 ILE A O 1
ATOM 983 N N . VAL A 1 119 ? -0.803 -1.036 -8.598 1.00 86.88 119 VAL A N 1
ATOM 984 C CA . VAL A 1 119 ? -2.005 -1.505 -9.302 1.00 86.88 119 VAL A CA 1
ATOM 985 C C . VAL A 1 119 ? -1.923 -3.016 -9.523 1.00 86.88 119 VAL A C 1
ATOM 987 O O . VAL A 1 119 ? -2.874 -3.721 -9.205 1.00 86.88 119 VAL A O 1
ATOM 990 N N . THR A 1 120 ? -0.774 -3.529 -9.973 1.00 84.56 120 THR A N 1
ATOM 991 C CA . THR A 1 120 ? -0.556 -4.971 -10.160 1.00 84.56 120 THR A CA 1
ATOM 992 C C . THR A 1 120 ? -0.671 -5.740 -8.844 1.00 84.56 120 THR A C 1
ATOM 994 O O . THR A 1 120 ? -1.357 -6.755 -8.790 1.00 84.56 120 THR A O 1
ATOM 997 N N . HIS A 1 121 ? -0.049 -5.258 -7.764 1.00 79.50 121 HIS A N 1
ATOM 998 C CA . HIS A 1 121 ? -0.129 -5.900 -6.452 1.00 79.50 121 HIS A CA 1
ATOM 999 C C . HIS A 1 121 ? -1.567 -5.897 -5.916 1.00 79.50 121 HIS A C 1
ATOM 1001 O O . HIS A 1 121 ? -2.048 -6.921 -5.444 1.00 79.50 121 HIS A O 1
ATOM 1007 N N . THR A 1 122 ? -2.288 -4.783 -6.073 1.00 80.12 122 THR A N 1
ATOM 1008 C CA . THR A 1 122 ? -3.711 -4.684 -5.715 1.00 80.12 122 THR A CA 1
ATOM 1009 C C . THR A 1 122 ? -4.548 -5.683 -6.509 1.00 80.12 122 THR A C 1
ATOM 1011 O O . THR A 1 122 ? -5.338 -6.415 -5.921 1.00 80.12 122 THR A O 1
ATOM 1014 N N . TYR A 1 123 ? -4.348 -5.755 -7.827 1.00 83.94 123 TYR A N 1
ATOM 1015 C CA . TYR A 1 123 ? -5.036 -6.711 -8.691 1.00 83.94 123 TYR A CA 1
ATOM 1016 C C . TYR A 1 123 ? -4.776 -8.156 -8.254 1.00 83.94 123 TYR A C 1
ATOM 1018 O O . TYR A 1 123 ? -5.718 -8.917 -8.073 1.00 83.94 123 TYR A O 1
ATOM 1026 N N . ASN A 1 124 ? -3.516 -8.515 -8.007 1.00 79.88 124 ASN A N 1
ATOM 1027 C CA . ASN A 1 124 ? -3.128 -9.845 -7.540 1.00 79.88 124 ASN A CA 1
ATOM 1028 C C . ASN A 1 124 ? -3.774 -10.191 -6.188 1.00 79.88 124 ASN A C 1
ATOM 1030 O O . ASN A 1 124 ? -4.290 -11.292 -6.016 1.00 79.88 124 ASN A O 1
ATOM 1034 N N . CYS A 1 125 ? -3.815 -9.234 -5.255 1.00 76.06 125 CYS A N 1
ATOM 1035 C CA . CYS A 1 125 ? -4.500 -9.388 -3.972 1.00 76.06 125 CYS A CA 1
ATOM 1036 C C . CYS A 1 125 ? -6.014 -9.603 -4.124 1.00 76.06 125 CYS A C 1
ATOM 1038 O O . CYS A 1 125 ? -6.592 -10.370 -3.356 1.00 76.06 125 CYS A O 1
ATOM 1040 N N . LEU A 1 126 ? -6.657 -8.935 -5.088 1.00 80.06 126 LEU A N 1
ATOM 1041 C CA . LEU A 1 126 ? -8.087 -9.092 -5.381 1.00 80.06 126 LEU A CA 1
ATOM 1042 C C . LEU A 1 126 ? -8.394 -10.399 -6.121 1.00 80.06 126 LEU A C 1
ATOM 1044 O O . LEU A 1 126 ? -9.435 -10.998 -5.883 1.00 80.06 126 LEU A O 1
ATOM 1048 N N . ALA A 1 127 ? -7.487 -10.843 -6.989 1.00 81.75 127 ALA A N 1
ATOM 1049 C CA . ALA A 1 127 ? -7.601 -12.084 -7.748 1.00 81.75 127 ALA A CA 1
ATOM 1050 C C . ALA A 1 127 ? -7.170 -13.330 -6.952 1.00 81.75 127 ALA A C 1
ATOM 1052 O O . ALA A 1 127 ? -7.121 -14.417 -7.519 1.00 81.75 127 ALA A O 1
ATOM 1053 N N . GLU A 1 128 ? -6.802 -13.166 -5.675 1.00 77.69 128 GLU A N 1
ATOM 1054 C CA . GLU A 1 128 ? -6.256 -14.223 -4.807 1.00 77.69 128 GLU A CA 1
ATOM 1055 C C . GLU A 1 128 ? -5.032 -14.941 -5.407 1.00 77.69 128 GLU A C 1
ATOM 1057 O O . GLU A 1 128 ? -4.716 -16.073 -5.057 1.00 77.69 128 GLU A O 1
ATOM 1062 N N . ASN A 1 129 ? -4.302 -14.249 -6.287 1.00 72.12 129 ASN A N 1
ATOM 1063 C CA . ASN A 1 129 ? -3.117 -14.762 -6.955 1.00 72.12 129 ASN A CA 1
ATOM 1064 C C . ASN A 1 129 ? -1.856 -14.214 -6.277 1.00 72.12 129 ASN A C 1
ATOM 1066 O O . ASN A 1 129 ? -1.384 -13.118 -6.586 1.00 72.12 129 ASN A O 1
ATOM 1070 N N . THR A 1 130 ? -1.309 -14.977 -5.334 1.00 64.06 130 THR A N 1
ATOM 1071 C CA . THR A 1 130 ? -0.122 -14.590 -4.557 1.00 64.06 130 THR A CA 1
ATOM 1072 C C . THR A 1 130 ? 1.201 -15.021 -5.197 1.00 64.06 130 THR A C 1
ATOM 1074 O O . THR A 1 130 ? 2.254 -14.539 -4.780 1.00 64.06 130 THR A O 1
ATOM 1077 N N . GLU A 1 131 ? 1.179 -15.849 -6.250 1.00 57.88 131 GLU A N 1
ATOM 1078 C CA . GLU A 1 131 ? 2.388 -16.407 -6.885 1.00 57.88 131 GLU A CA 1
ATOM 1079 C C . GLU A 1 131 ? 3.302 -15.325 -7.489 1.00 57.88 131 GLU A C 1
ATOM 1081 O O . GLU A 1 131 ? 4.522 -15.472 -7.527 1.00 57.88 131 GLU A O 1
ATOM 1086 N N . GLY A 1 132 ? 2.735 -14.186 -7.903 1.00 54.56 132 GLY A N 1
ATOM 1087 C CA . GLY A 1 132 ? 3.481 -13.060 -8.476 1.00 54.56 132 GLY A CA 1
ATOM 1088 C C . GLY A 1 132 ? 4.154 -12.123 -7.464 1.00 54.56 132 GLY A C 1
ATOM 1089 O O . GLY A 1 132 ? 4.725 -11.114 -7.875 1.00 54.56 132 GLY A O 1
ATOM 1090 N N . GLN A 1 133 ? 4.059 -12.387 -6.155 1.00 57.78 133 GLN A N 1
ATOM 1091 C CA . GLN A 1 133 ? 4.529 -11.455 -5.121 1.00 57.78 133 GLN A CA 1
ATOM 1092 C C . GLN A 1 133 ? 6.020 -11.584 -4.778 1.00 57.78 133 GLN A C 1
ATOM 1094 O O . GLN A 1 133 ? 6.521 -10.742 -4.045 1.00 57.78 133 GLN A O 1
ATOM 1099 N N . ILE A 1 134 ? 6.749 -12.582 -5.298 1.00 61.34 134 ILE A N 1
ATOM 1100 C CA . ILE A 1 134 ? 8.117 -12.917 -4.842 1.00 61.34 134 ILE A CA 1
ATOM 1101 C C . ILE A 1 134 ? 9.135 -12.916 -5.997 1.00 61.34 134 ILE A C 1
ATOM 1103 O O . ILE A 1 134 ? 10.002 -13.784 -6.084 1.00 61.34 134 ILE A O 1
ATOM 1107 N N . CYS A 1 135 ? 9.049 -11.964 -6.928 1.00 67.62 135 CYS A N 1
ATOM 1108 C CA . CYS A 1 135 ? 10.026 -11.868 -8.015 1.00 67.62 135 CYS A CA 1
ATOM 1109 C C . CYS A 1 135 ? 10.569 -10.451 -8.220 1.00 67.62 135 CYS A C 1
ATOM 1111 O O . CYS A 1 135 ? 9.923 -9.439 -7.933 1.00 67.62 135 CYS A O 1
ATOM 1113 N N . LYS A 1 136 ? 11.808 -10.382 -8.718 1.00 77.19 136 LYS A N 1
ATOM 1114 C CA . LYS A 1 136 ? 12.406 -9.141 -9.208 1.00 77.19 136 LYS A CA 1
ATOM 1115 C C . LYS A 1 136 ? 11.675 -8.737 -10.484 1.00 77.19 136 LYS A C 1
ATOM 1117 O O . LYS A 1 136 ? 11.676 -9.498 -11.445 1.00 77.19 136 LYS A O 1
ATOM 1122 N N . VAL A 1 137 ? 11.096 -7.541 -10.495 1.00 83.69 137 VAL A N 1
ATOM 1123 C CA . VAL A 1 137 ? 10.399 -7.011 -11.669 1.00 83.69 137 VAL A CA 1
ATOM 1124 C C . VAL A 1 137 ? 11.394 -6.252 -12.540 1.00 83.69 137 VAL A C 1
ATOM 1126 O O . VAL A 1 137 ? 12.092 -5.356 -12.069 1.00 83.69 137 VAL A O 1
ATOM 1129 N N . SER A 1 138 ? 11.486 -6.623 -13.815 1.00 88.12 138 SER A N 1
ATOM 1130 C CA . SER A 1 138 ? 12.298 -5.927 -14.814 1.00 88.12 138 SER A CA 1
ATOM 1131 C C . SER A 1 138 ? 11.531 -4.771 -15.471 1.00 88.12 138 SER A C 1
ATOM 1133 O O . SER A 1 138 ? 10.309 -4.670 -15.378 1.00 88.12 138 SER A O 1
ATOM 1135 N N . LYS A 1 139 ? 12.236 -3.899 -16.204 1.00 88.62 139 LYS A N 1
ATOM 1136 C CA . LYS A 1 139 ? 11.591 -2.845 -17.014 1.00 88.62 139 LYS A CA 1
ATOM 1137 C C . LYS A 1 139 ? 10.669 -3.418 -18.097 1.00 88.62 139 LYS A C 1
ATOM 1139 O O . LYS A 1 139 ? 9.623 -2.839 -18.396 1.00 88.62 139 LYS A O 1
ATOM 1144 N N . SER A 1 140 ? 11.035 -4.565 -18.665 1.00 91.62 140 SER A N 1
ATOM 1145 C CA . SER A 1 140 ? 10.207 -5.269 -19.647 1.00 91.62 140 SER A CA 1
ATOM 1146 C C . SER A 1 140 ? 8.913 -5.774 -19.012 1.00 91.62 140 SER A C 1
ATOM 1148 O O . SER A 1 140 ? 7.844 -5.591 -19.589 1.00 91.62 140 SER A O 1
ATOM 1150 N N . ASP A 1 141 ? 8.985 -6.311 -17.791 1.00 89.62 141 ASP A N 1
ATOM 1151 C CA . ASP A 1 141 ? 7.800 -6.741 -17.041 1.00 89.62 141 ASP A CA 1
ATOM 1152 C C . ASP A 1 141 ? 6.862 -5.562 -16.765 1.00 89.62 141 ASP A C 1
ATOM 1154 O O . ASP A 1 141 ? 5.660 -5.668 -17.001 1.00 89.62 141 ASP A O 1
ATOM 1158 N N . VAL A 1 142 ? 7.403 -4.409 -16.349 1.00 90.44 142 VAL A N 1
ATOM 1159 C CA . VAL A 1 142 ? 6.614 -3.175 -16.169 1.00 90.44 142 VAL A CA 1
ATOM 1160 C C . VAL A 1 142 ? 5.932 -2.764 -17.472 1.00 90.44 142 VAL A C 1
ATOM 1162 O O . VAL A 1 142 ? 4.752 -2.422 -17.462 1.00 90.44 142 VAL A O 1
ATOM 1165 N N . THR A 1 143 ? 6.634 -2.844 -18.602 1.00 93.00 143 THR A N 1
ATOM 1166 C CA . THR A 1 143 ? 6.062 -2.521 -19.919 1.00 93.00 143 THR A CA 1
ATOM 1167 C C . THR A 1 143 ? 4.882 -3.438 -20.247 1.00 93.00 143 THR A C 1
ATOM 1169 O O . THR A 1 143 ? 3.819 -2.965 -20.648 1.00 93.00 143 THR A O 1
ATOM 1172 N N . VAL A 1 144 ? 5.021 -4.745 -20.004 1.00 92.25 144 VAL A N 1
ATOM 1173 C CA . VAL A 1 144 ? 3.930 -5.716 -20.184 1.00 92.25 144 VAL A CA 1
ATOM 1174 C C . VAL A 1 144 ? 2.763 -5.429 -19.235 1.00 92.25 144 VAL A C 1
ATOM 1176 O O . VAL A 1 144 ? 1.608 -5.486 -19.657 1.00 92.25 144 VAL A O 1
ATOM 1179 N N . MET A 1 145 ? 3.032 -5.092 -17.970 1.00 92.25 145 MET A N 1
ATOM 1180 C CA . MET A 1 145 ? 1.997 -4.720 -16.999 1.00 92.25 145 MET A CA 1
ATOM 1181 C C . MET A 1 145 ? 1.220 -3.478 -17.450 1.00 92.25 145 MET A C 1
ATOM 1183 O O . MET A 1 145 ? -0.008 -3.495 -17.412 1.00 92.25 145 MET A O 1
ATOM 1187 N N . ILE A 1 146 ? 1.904 -2.439 -17.941 1.00 93.81 146 ILE A N 1
ATOM 1188 C CA . ILE A 1 146 ? 1.265 -1.236 -18.498 1.00 93.81 146 ILE A CA 1
ATOM 1189 C C . ILE A 1 146 ? 0.373 -1.605 -19.684 1.00 93.81 146 ILE A C 1
ATOM 1191 O O . ILE A 1 146 ? -0.782 -1.193 -19.722 1.00 93.81 146 ILE A O 1
ATOM 1195 N N . LEU A 1 147 ? 0.869 -2.411 -20.628 1.00 95.19 147 LEU A N 1
ATOM 1196 C CA . LEU A 1 147 ? 0.079 -2.845 -21.783 1.00 95.19 147 LEU A CA 1
ATOM 1197 C C . LEU A 1 147 ? -1.172 -3.626 -21.360 1.00 95.19 147 LEU A C 1
ATOM 1199 O O . LEU A 1 147 ? -2.246 -3.394 -21.908 1.00 95.19 147 LEU A O 1
ATOM 1203 N N . ARG A 1 148 ? -1.063 -4.503 -20.352 1.00 90.81 148 ARG A N 1
ATOM 1204 C CA . ARG A 1 148 ? -2.217 -5.223 -19.785 1.00 90.81 148 ARG A CA 1
ATOM 1205 C C . ARG A 1 148 ? -3.226 -4.273 -19.143 1.00 90.81 148 ARG A C 1
ATOM 1207 O O . ARG A 1 148 ? -4.422 -4.447 -19.354 1.00 90.81 148 ARG A O 1
ATOM 1214 N N . MET A 1 149 ? -2.763 -3.269 -18.398 1.00 91.94 149 MET A N 1
ATOM 1215 C CA . MET A 1 149 ? -3.634 -2.250 -17.800 1.00 91.94 149 MET A CA 1
ATOM 1216 C C . MET A 1 149 ? -4.342 -1.415 -18.868 1.00 91.94 149 MET A C 1
ATOM 1218 O O . MET A 1 149 ? -5.553 -1.240 -18.794 1.00 91.94 149 MET A O 1
ATOM 1222 N N . LEU A 1 150 ? -3.611 -0.937 -19.879 1.00 94.25 150 LEU A N 1
ATOM 1223 C CA . LEU A 1 150 ? -4.179 -0.182 -20.999 1.00 94.25 150 LEU A CA 1
ATOM 1224 C C . LEU A 1 150 ? -5.219 -1.008 -21.748 1.00 94.25 150 LEU A C 1
ATOM 1226 O O . LEU A 1 150 ? -6.312 -0.521 -22.012 1.00 94.25 150 LEU A O 1
ATOM 1230 N N . TRP A 1 151 ? -4.908 -2.271 -22.035 1.00 93.50 151 TRP A N 1
ATOM 1231 C CA . TRP A 1 151 ? -5.851 -3.175 -22.677 1.00 93.50 151 TRP A CA 1
ATOM 1232 C C . TRP A 1 151 ? -7.108 -3.380 -21.831 1.00 93.50 151 TRP A C 1
ATOM 1234 O O . TRP A 1 151 ? -8.206 -3.298 -22.369 1.00 93.50 151 TRP A O 1
ATOM 1244 N N . ALA A 1 152 ? -6.969 -3.580 -20.516 1.00 89.12 152 ALA A N 1
ATOM 1245 C CA . ALA A 1 152 ? -8.115 -3.703 -19.619 1.00 89.12 152 ALA A CA 1
ATOM 1246 C C . ALA A 1 152 ? -8.991 -2.439 -19.638 1.00 89.12 152 ALA A C 1
ATOM 1248 O O . ALA A 1 152 ? -10.207 -2.552 -19.720 1.00 89.12 152 ALA A O 1
ATOM 1249 N N . ILE A 1 153 ? -8.387 -1.246 -19.636 1.00 91.56 15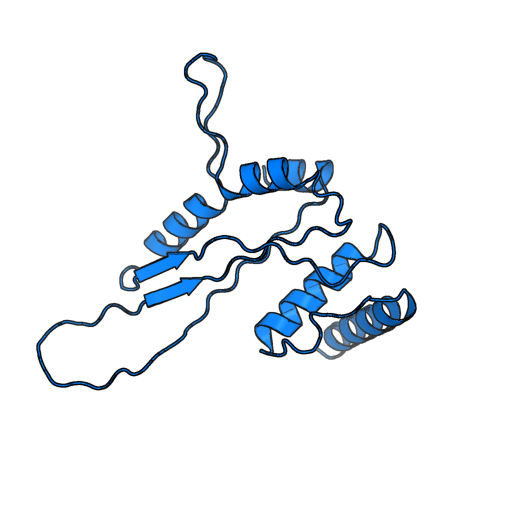3 ILE A N 1
ATOM 1250 C CA . ILE A 1 153 ? -9.114 0.033 -19.711 1.00 91.56 153 ILE A CA 1
ATOM 1251 C C . ILE A 1 153 ? -9.828 0.195 -21.057 1.00 91.56 153 ILE A C 1
ATOM 1253 O O . ILE A 1 153 ? -10.966 0.642 -21.090 1.00 91.56 153 ILE A O 1
ATOM 1257 N N . MET A 1 154 ? -9.172 -0.156 -22.165 1.00 94.38 154 MET A N 1
ATOM 1258 C CA . MET A 1 154 ? -9.715 0.023 -23.517 1.00 94.38 154 MET A CA 1
ATOM 1259 C C . MET A 1 154 ? -10.790 -1.001 -23.899 1.00 94.38 154 MET A C 1
ATOM 1261 O O . MET A 1 154 ? -11.473 -0.811 -24.902 1.00 94.38 154 MET A O 1
ATOM 1265 N N . ARG A 1 155 ? -10.895 -2.118 -23.171 1.00 86.50 155 ARG A N 1
ATOM 1266 C CA . ARG A 1 155 ? -11.840 -3.204 -23.472 1.00 86.50 155 ARG A CA 1
ATOM 1267 C C . ARG A 1 155 ? -13.167 -3.095 -22.707 1.00 86.50 155 ARG A C 1
ATOM 1269 O O . ARG A 1 155 ? -14.006 -3.985 -22.854 1.00 86.50 155 ARG A O 1
ATOM 1276 N N . HIS A 1 156 ? -13.328 -2.053 -21.897 1.00 56.47 156 HIS A N 1
ATOM 1277 C CA . HIS A 1 156 ? -14.567 -1.678 -21.214 1.00 56.47 156 HIS A CA 1
ATOM 1278 C C . HIS A 1 156 ? -15.215 -0.481 -21.910 1.00 56.47 156 HIS A C 1
ATOM 1280 O O . HIS A 1 156 ? -16.460 -0.402 -21.843 1.00 56.47 156 HIS A O 1
#

Secondary structure (DSSP, 8-state):
-HHHHHHHH---EEE--B---------------PEEEEE-EEEE-SS--STTHHHHHHHHHEEPPPSS-TT---EE-HHHHHHHHHHHH-TTEEEEEPPPEEE--SPPSSTTTHHHHHHHHHHHHHTT--GGGSSPPPHHHHHHHHHHHHHHHHT-

Organism: NCBI:txid4795

Sequence (156 aa):
MFKSYKQQYHLKFLVRGSQLTEHYNSTRSSDARMKLVKVPVCMYEHLVDEWCHPGMNTVWEGVPKDLNDKNSNEREGLRSWLQRWHKESMLECNFDISKAEWVKWPHQPDAASCGVLIVTHTYNCLAENTEGQICKVSKSDVTVMILRMLWAIMRH

pLDDT: mean 73.54, std 19.46, range [30.8, 95.19]